Protein AF-A0A1I7XUW3-F1 (afdb_monomer_lite)

Radius of gyration: 32.99 Å; chains: 1; bounding box: 56×36×100 Å

Sequence (71 aa):
MSQPQKTIHHPKKITLGTDQDPFNKPELEHTLKGRELYLFVLFYTVAVLLIVMMFEFFMPVLFNPNYPNID

Organism: Heterorhabditis bacteriophora (NCBI:txid37862)

Foldseek 3Di:
DDDDDDPPDDPPPCPPPQPPDPPVPVVVVVVVVVVVVVVVVVVVVVVVVVVLVVCCVVPNDPDDPPPPPPD

Structure (mmCIF, N/CA/C/O backbone):
data_AF-A0A1I7XUW3-F1
#
_entry.id   AF-A0A1I7XUW3-F1
#
loop_
_atom_site.group_PDB
_atom_site.id
_atom_site.type_symbol
_atom_site.label_atom_id
_atom_site.label_alt_id
_atom_site.label_comp_id
_atom_site.label_asym_id
_atom_site.label_entity_id
_atom_site.label_seq_id
_atom_site.pdbx_PDB_ins_code
_atom_site.Cartn_x
_atom_site.Cartn_y
_atom_site.Cartn_z
_atom_site.occupancy
_atom_site.B_iso_or_equiv
_atom_site.auth_seq_id
_atom_site.auth_comp_id
_atom_site.auth_asym_id
_atom_site.auth_atom_id
_atom_site.pdbx_PDB_model_num
ATOM 1 N N . MET A 1 1 ? -44.005 3.337 74.981 1.00 43.25 1 MET A N 1
ATOM 2 C CA . MET A 1 1 ? -42.572 3.045 74.755 1.00 43.25 1 MET A CA 1
ATOM 3 C C . MET A 1 1 ? -42.346 3.028 73.254 1.00 43.25 1 MET A C 1
ATOM 5 O O . MET A 1 1 ? -42.776 2.087 72.604 1.00 43.25 1 MET A O 1
ATOM 9 N N . SER A 1 2 ? -41.787 4.102 72.701 1.00 43.97 2 SER A N 1
ATOM 10 C CA . SER A 1 2 ? -41.613 4.276 71.253 1.00 43.97 2 SER A CA 1
ATOM 11 C C . SER A 1 2 ? -40.162 3.971 70.885 1.00 43.97 2 SER A C 1
ATOM 13 O O . SER A 1 2 ? -39.252 4.567 71.457 1.00 43.97 2 SER A O 1
ATOM 15 N N . GLN A 1 3 ? -39.936 3.017 69.981 1.00 53.91 3 GLN A N 1
ATOM 16 C CA . GLN A 1 3 ? -38.599 2.693 69.472 1.00 53.91 3 GLN A CA 1
ATOM 17 C C . GLN A 1 3 ? -38.111 3.785 68.497 1.00 53.91 3 GLN A C 1
ATOM 19 O O . GLN A 1 3 ? -38.921 4.285 67.714 1.00 53.91 3 GLN A O 1
ATOM 24 N N . PRO A 1 4 ? -36.815 4.152 68.491 1.00 52.31 4 PRO A N 1
ATOM 25 C CA . PRO A 1 4 ? -36.279 5.096 67.518 1.00 52.31 4 PRO A CA 1
ATOM 26 C C . PRO A 1 4 ? -36.015 4.404 66.170 1.00 52.31 4 PRO A C 1
ATOM 28 O O . PRO A 1 4 ? -35.352 3.369 66.095 1.00 52.31 4 PRO A O 1
ATOM 31 N N . GLN A 1 5 ? -36.517 4.999 65.088 1.00 52.19 5 GLN A N 1
ATOM 32 C CA . GLN A 1 5 ? -36.281 4.561 63.714 1.00 52.19 5 GLN A CA 1
ATOM 33 C C . GLN A 1 5 ? -34.851 4.939 63.293 1.00 52.19 5 GLN A C 1
ATOM 35 O O . GLN A 1 5 ? -34.522 6.113 63.138 1.00 52.19 5 GLN A O 1
ATOM 40 N N . LYS A 1 6 ? -33.981 3.939 63.118 1.00 48.84 6 LYS A N 1
ATOM 41 C CA . LYS A 1 6 ? -32.600 4.126 62.653 1.00 48.84 6 LYS A CA 1
ATOM 42 C C . LYS A 1 6 ? -32.602 4.317 61.133 1.00 48.84 6 LYS A C 1
ATOM 44 O O . LYS A 1 6 ? -32.671 3.348 60.381 1.00 48.84 6 LYS A O 1
ATOM 49 N N . THR A 1 7 ? -32.541 5.561 60.670 1.00 55.78 7 THR A N 1
ATOM 50 C CA . THR A 1 7 ? -32.368 5.884 59.249 1.00 55.78 7 THR A CA 1
ATOM 51 C C . THR A 1 7 ? -30.927 5.591 58.831 1.00 55.78 7 THR A C 1
ATOM 53 O O . THR A 1 7 ? -30.003 6.365 59.069 1.00 55.78 7 THR A O 1
ATOM 56 N N . ILE A 1 8 ? -30.711 4.428 58.215 1.00 61.62 8 ILE A N 1
ATOM 57 C CA . ILE A 1 8 ? -29.442 4.106 57.559 1.00 61.62 8 ILE A CA 1
ATOM 58 C C . ILE A 1 8 ? -29.409 4.878 56.238 1.00 61.62 8 ILE A C 1
ATOM 60 O O . ILE A 1 8 ? -29.936 4.425 55.224 1.00 61.62 8 ILE A O 1
ATOM 64 N N . HIS A 1 9 ? -28.796 6.061 56.248 1.00 51.16 9 HIS A N 1
ATOM 65 C CA . HIS A 1 9 ? -28.425 6.754 55.019 1.00 51.16 9 HIS A CA 1
ATOM 66 C C . HIS A 1 9 ? -27.314 5.954 54.331 1.00 51.16 9 HIS A C 1
ATOM 68 O O . HIS A 1 9 ? -26.150 6.013 54.722 1.00 51.16 9 HIS A O 1
ATOM 74 N N . HIS A 1 10 ? -27.670 5.188 53.299 1.00 54.31 10 HIS A N 1
ATOM 75 C CA . HIS A 1 10 ? -26.686 4.763 52.311 1.00 54.31 10 HIS A CA 1
ATOM 76 C C . HIS A 1 10 ? -26.106 6.021 51.650 1.00 54.31 10 HIS A C 1
ATOM 78 O O . HIS A 1 10 ? -26.882 6.820 51.112 1.00 54.31 10 HIS A O 1
ATOM 84 N N . PRO A 1 11 ? -24.776 6.227 51.648 1.00 51.47 11 PRO A N 1
ATOM 85 C CA . PRO A 1 11 ? -24.182 7.222 50.778 1.00 51.47 11 PRO A CA 1
ATOM 86 C C . PRO A 1 11 ? -24.376 6.717 49.350 1.00 51.47 11 PRO A C 1
ATOM 88 O O . PRO A 1 11 ? -23.653 5.847 48.865 1.00 51.47 11 PRO A O 1
ATOM 91 N N . LYS A 1 12 ? -25.406 7.230 48.678 1.00 57.84 12 LYS A N 1
ATOM 92 C CA . LYS A 1 12 ? -25.552 7.089 47.235 1.00 57.84 12 LYS A CA 1
ATOM 93 C C . LYS A 1 12 ? -24.300 7.736 46.642 1.00 57.84 12 LYS A C 1
ATOM 95 O O . LYS A 1 12 ? -24.169 8.954 46.700 1.00 57.84 12 LYS A O 1
ATOM 100 N N . LYS A 1 13 ? -23.338 6.936 46.164 1.00 53.47 13 LYS A N 1
ATOM 101 C CA . LYS A 1 13 ? -22.218 7.445 45.365 1.00 53.47 13 LYS A CA 1
ATOM 102 C C . LYS A 1 13 ? -22.841 8.121 44.152 1.00 53.47 13 LYS A C 1
ATOM 104 O O . LYS A 1 13 ? -23.382 7.453 43.279 1.00 53.47 13 LYS A O 1
ATOM 109 N N . ILE A 1 14 ? -22.841 9.444 44.156 1.00 56.50 14 ILE A N 1
ATOM 110 C CA . ILE A 1 14 ? -23.308 10.241 43.035 1.00 56.50 14 ILE A CA 1
ATOM 111 C C . ILE A 1 14 ? -22.092 10.389 42.116 1.00 56.50 14 ILE A C 1
ATOM 113 O O . ILE A 1 14 ? -21.287 11.299 42.292 1.00 56.50 14 ILE A O 1
ATOM 117 N N . THR A 1 15 ? -21.908 9.464 41.170 1.00 58.22 15 THR A N 1
ATOM 118 C CA . THR A 1 15 ? -21.071 9.686 39.977 1.00 58.22 15 THR A CA 1
ATOM 119 C C . THR A 1 15 ? -21.805 10.685 39.073 1.00 58.22 15 THR A C 1
ATOM 121 O O . THR A 1 15 ? -22.367 10.348 38.041 1.00 58.22 15 THR A O 1
ATOM 124 N N . LEU A 1 16 ? -21.885 11.939 39.532 1.00 57.16 16 LEU A N 1
ATOM 125 C CA . LEU A 1 16 ? -22.806 12.981 39.051 1.00 57.16 16 LEU A CA 1
ATOM 126 C C . LEU A 1 16 ? -22.439 13.597 37.685 1.00 57.16 16 LEU A C 1
ATOM 128 O O . LEU A 1 16 ? -23.007 14.614 37.313 1.00 57.16 16 LEU A O 1
ATOM 132 N N . GLY A 1 17 ? -21.491 13.042 36.930 1.00 54.28 17 GLY A N 1
ATOM 133 C CA . GLY A 1 17 ? -20.985 13.734 35.735 1.00 54.28 17 GLY A CA 1
ATOM 134 C C . GLY A 1 17 ? -20.618 12.880 34.533 1.00 54.28 17 GLY A C 1
ATOM 135 O O . GLY A 1 17 ? -20.311 13.452 33.496 1.00 54.28 17 GLY A O 1
ATOM 136 N N . THR A 1 18 ? -20.626 11.549 34.634 1.00 55.41 18 THR A N 1
ATOM 137 C CA . THR A 1 18 ? -20.068 10.694 33.564 1.00 55.41 18 THR A CA 1
ATOM 138 C C . THR A 1 18 ? -21.073 9.681 33.012 1.00 55.41 18 THR A C 1
ATOM 140 O O . THR A 1 18 ? -20.955 9.281 31.860 1.00 55.41 18 THR A O 1
ATOM 143 N N . ASP A 1 19 ? -22.110 9.332 33.782 1.00 54.22 19 ASP A N 1
ATOM 144 C CA . ASP A 1 19 ? -23.147 8.370 33.370 1.00 54.22 19 ASP A CA 1
ATOM 145 C C . ASP A 1 19 ? -24.399 9.034 32.751 1.00 54.22 19 ASP A C 1
ATOM 147 O O . ASP A 1 19 ? -25.309 8.342 32.302 1.00 54.22 19 ASP A O 1
ATOM 151 N N . GLN A 1 20 ? -24.482 10.373 32.749 1.00 53.00 20 GLN A N 1
ATOM 152 C CA . GLN A 1 20 ? -25.651 11.135 32.272 1.00 53.00 20 GLN A CA 1
ATOM 153 C C . GLN A 1 20 ? -25.426 11.894 30.959 1.00 53.00 20 GLN A C 1
ATOM 155 O O . GLN A 1 20 ? -26.281 12.692 30.585 1.00 53.00 20 GLN A O 1
ATOM 160 N N . ASP A 1 21 ? -24.322 11.662 30.248 1.00 57.44 21 ASP A N 1
ATOM 161 C CA . ASP A 1 21 ? -24.165 12.218 28.905 1.00 57.44 21 ASP A CA 1
ATOM 162 C C . ASP A 1 21 ? -24.952 11.353 27.892 1.00 57.44 21 ASP A C 1
ATOM 164 O O . ASP A 1 21 ? -24.553 10.216 27.623 1.00 57.44 21 ASP A O 1
ATOM 168 N N . PRO A 1 22 ? -26.066 11.850 27.310 1.00 59.88 22 PRO A N 1
ATOM 169 C CA . PRO A 1 22 ? -26.860 11.109 26.326 1.00 59.88 22 PRO A CA 1
ATOM 170 C C . PRO A 1 22 ? -26.105 10.841 25.010 1.00 59.88 22 PRO A C 1
ATOM 172 O O . PRO A 1 22 ? -26.600 10.090 24.163 1.00 59.88 22 PRO A O 1
ATOM 175 N N . PHE A 1 23 ? -24.921 11.439 24.839 1.00 56.12 23 PHE A N 1
ATOM 176 C CA . PHE A 1 23 ? -24.011 11.234 23.717 1.00 56.12 23 PHE A CA 1
ATOM 177 C C . PHE A 1 23 ? -22.823 10.326 24.050 1.00 56.12 23 PHE A C 1
ATOM 179 O O . PHE A 1 23 ? -22.193 9.818 23.123 1.00 56.12 23 PHE A O 1
ATOM 186 N N . ASN A 1 24 ? -22.561 10.026 25.328 1.00 59.09 24 ASN A N 1
ATOM 187 C CA . ASN A 1 24 ? -21.542 9.060 25.748 1.00 59.09 24 ASN A CA 1
ATOM 188 C C . ASN A 1 24 ? -22.089 7.631 25.649 1.00 59.09 24 ASN A C 1
ATOM 190 O O . ASN A 1 24 ? -22.204 6.888 26.623 1.00 59.09 24 ASN A O 1
ATOM 194 N N . LYS A 1 25 ? -22.510 7.263 24.442 1.00 63.41 25 LYS A N 1
ATOM 195 C CA . LYS A 1 25 ? -22.929 5.910 24.113 1.00 63.41 25 LYS A CA 1
ATOM 196 C C . LYS A 1 25 ? -21.650 5.103 23.847 1.00 63.41 25 LYS A C 1
ATOM 198 O O . LYS A 1 25 ? -21.042 5.313 22.797 1.00 63.41 25 LYS A O 1
ATOM 203 N N . PRO A 1 26 ? -21.228 4.167 24.720 1.00 59.03 26 PRO A N 1
ATOM 204 C CA . PRO A 1 26 ? -20.011 3.369 24.495 1.00 59.03 26 PRO A CA 1
ATOM 205 C C . PRO A 1 26 ? -20.089 2.511 23.215 1.00 59.03 26 PRO A C 1
ATOM 207 O O . PRO A 1 26 ? -19.082 2.074 22.664 1.00 59.03 26 PRO A O 1
ATOM 210 N N . GLU A 1 27 ? -21.301 2.304 22.706 1.00 53.88 27 GLU A N 1
ATOM 211 C CA . GLU A 1 27 ? -21.629 1.682 21.420 1.00 53.88 27 GLU A CA 1
ATOM 212 C C . GLU A 1 27 ? -21.242 2.529 20.193 1.00 53.88 27 GLU A C 1
ATOM 214 O O . GLU A 1 27 ? -20.986 1.969 19.126 1.00 53.88 27 GLU A O 1
ATOM 219 N N . LEU A 1 28 ? -21.136 3.858 20.324 1.00 53.97 28 LEU A N 1
ATOM 220 C CA . LEU A 1 28 ? -20.720 4.724 19.220 1.00 53.97 28 LEU A CA 1
ATOM 221 C C . LEU A 1 28 ? -19.201 4.660 19.006 1.00 53.97 28 LEU A C 1
ATOM 223 O O . LEU A 1 28 ? -18.742 4.554 17.871 1.00 53.97 28 LEU A O 1
ATOM 227 N N . GLU A 1 29 ? -18.409 4.610 20.078 1.00 54.38 29 GLU A N 1
ATOM 228 C CA . GLU A 1 29 ? -16.945 4.528 19.969 1.00 54.38 29 GLU A CA 1
ATOM 229 C C . GLU A 1 29 ? -16.463 3.212 19.334 1.00 54.38 29 GLU A C 1
ATOM 231 O O . GLU A 1 29 ? -15.473 3.190 18.598 1.00 54.38 29 GLU A O 1
ATOM 236 N N . HIS A 1 30 ? -17.196 2.112 19.541 1.00 54.03 30 HIS A N 1
ATOM 237 C CA . HIS A 1 30 ? -16.833 0.813 18.973 1.00 54.03 30 HIS A CA 1
ATOM 238 C C . HIS A 1 30 ? -17.163 0.692 17.471 1.00 54.03 30 HIS A C 1
ATOM 240 O O . HIS A 1 30 ? -16.515 -0.079 16.760 1.00 54.03 30 HIS A O 1
ATOM 246 N N . THR A 1 31 ? -18.125 1.471 16.951 1.00 57.81 31 THR A N 1
ATOM 247 C CA . THR A 1 31 ? -18.480 1.461 15.518 1.00 57.81 31 THR A CA 1
ATOM 248 C C . THR A 1 31 ? -17.702 2.478 14.675 1.00 57.81 31 THR A C 1
ATOM 250 O O . THR A 1 31 ? -17.543 2.244 13.473 1.00 57.81 31 THR A O 1
ATOM 253 N N . LEU A 1 32 ? -17.186 3.574 15.255 1.00 56.59 32 LEU A N 1
ATOM 254 C CA . LEU A 1 32 ? -16.340 4.525 14.513 1.00 56.59 32 LEU A CA 1
ATOM 255 C C . LEU A 1 32 ? -15.010 3.881 14.076 1.00 56.59 32 LEU A C 1
ATOM 257 O O . LEU A 1 32 ? -14.577 4.070 12.939 1.00 56.59 32 LEU A O 1
ATOM 261 N N . LYS A 1 33 ? -14.427 3.013 14.917 1.00 62.62 33 LYS A N 1
ATOM 262 C CA . LYS A 1 33 ? -13.178 2.290 14.615 1.00 62.62 33 LYS A CA 1
ATOM 263 C C . LYS A 1 33 ? -13.264 1.367 13.394 1.00 62.62 33 LYS A C 1
ATOM 265 O O . LYS A 1 33 ? -12.290 1.237 12.661 1.00 62.62 33 LYS A O 1
ATOM 270 N N . GLY A 1 34 ? -14.407 0.722 13.155 1.00 70.56 34 GLY A N 1
ATOM 271 C CA . GLY A 1 34 ? -14.560 -0.228 12.044 1.00 70.56 34 GLY A CA 1
ATOM 272 C C . GLY A 1 34 ? -14.642 0.450 10.674 1.00 70.56 34 GLY A C 1
ATOM 273 O O . GLY A 1 34 ? -14.067 -0.033 9.699 1.00 70.56 34 GLY A O 1
ATOM 274 N N . ARG A 1 35 ? -15.329 1.597 10.601 1.00 77.25 35 ARG A N 1
ATOM 275 C CA . ARG A 1 35 ? -15.560 2.312 9.339 1.00 77.25 35 ARG A CA 1
ATOM 276 C C . ARG A 1 35 ? -14.313 3.042 8.844 1.00 77.25 35 ARG A C 1
ATOM 278 O O . ARG A 1 35 ? -14.020 2.995 7.651 1.00 77.25 35 ARG A O 1
ATOM 285 N N . GLU A 1 36 ? -13.572 3.681 9.744 1.00 83.69 36 GLU A N 1
ATOM 286 C CA . GLU A 1 36 ? -12.307 4.340 9.403 1.00 83.69 36 GLU A CA 1
ATOM 287 C C . GLU A 1 36 ? -11.228 3.321 9.025 1.00 83.69 36 GLU A C 1
ATOM 289 O O . GLU A 1 36 ? -10.519 3.516 8.038 1.00 83.69 36 GLU A O 1
ATOM 294 N N . LEU A 1 37 ? -11.166 2.185 9.732 1.00 86.19 37 LEU A N 1
ATOM 295 C CA . LEU A 1 37 ? -10.251 1.094 9.399 1.00 86.19 37 LEU A CA 1
ATOM 296 C C . LEU A 1 37 ? -10.535 0.517 8.007 1.00 86.19 37 LEU A C 1
ATOM 298 O O . LEU A 1 37 ? -9.604 0.300 7.234 1.00 86.19 37 LEU A O 1
ATOM 302 N N . TYR A 1 38 ? -11.810 0.317 7.661 1.00 87.44 38 TYR A N 1
ATOM 303 C CA . TYR A 1 38 ? -12.195 -0.152 6.329 1.00 87.44 38 TYR A CA 1
ATOM 304 C C . TYR A 1 38 ? -11.755 0.820 5.227 1.00 87.44 38 TYR A C 1
ATOM 306 O O . TYR A 1 38 ? -11.174 0.395 4.229 1.00 87.44 38 TYR A O 1
ATOM 314 N N . LEU A 1 39 ? -11.977 2.126 5.416 1.00 89.50 39 LEU A N 1
ATOM 315 C CA . LEU A 1 39 ? -11.523 3.141 4.462 1.00 89.50 39 LEU A CA 1
ATOM 316 C C . LEU A 1 39 ? -9.998 3.154 4.335 1.00 89.50 39 LEU A C 1
ATOM 318 O O . LEU A 1 39 ? -9.487 3.190 3.219 1.00 89.50 39 LEU A O 1
ATOM 322 N N . PHE A 1 40 ? -9.272 3.069 5.448 1.00 91.06 40 PHE A N 1
ATOM 323 C CA . PHE A 1 40 ? -7.812 3.014 5.442 1.00 91.06 40 PHE A CA 1
ATOM 324 C C . PHE A 1 40 ? -7.288 1.816 4.639 1.00 91.06 40 PHE A C 1
ATOM 326 O O . PHE A 1 40 ? -6.429 1.979 3.774 1.00 91.06 40 PHE A O 1
ATOM 333 N N . VAL A 1 41 ? -7.851 0.626 4.866 1.00 93.94 41 VAL A N 1
ATOM 334 C CA . VAL A 1 41 ? -7.480 -0.590 4.125 1.00 93.94 41 VAL A CA 1
ATOM 335 C C . VAL A 1 41 ? -7.827 -0.465 2.640 1.00 93.94 41 VAL A C 1
ATOM 337 O O . VAL A 1 41 ? -7.027 -0.863 1.790 1.00 93.94 41 VAL A O 1
ATOM 340 N N . LEU A 1 42 ? -8.983 0.118 2.307 1.00 95.38 42 LEU A N 1
ATOM 341 C CA . LEU A 1 42 ? -9.398 0.335 0.922 1.00 95.38 42 LEU A C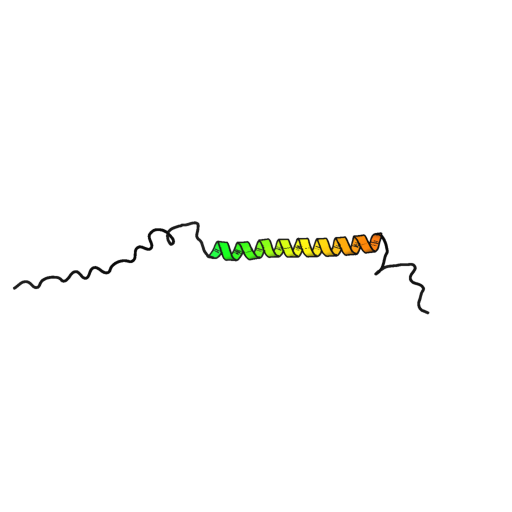A 1
ATOM 342 C C . LEU A 1 42 ? -8.424 1.266 0.188 1.00 95.38 42 LEU A C 1
ATOM 344 O O . LEU A 1 42 ? -7.921 0.910 -0.876 1.00 95.38 42 LEU A O 1
ATOM 348 N N . PHE A 1 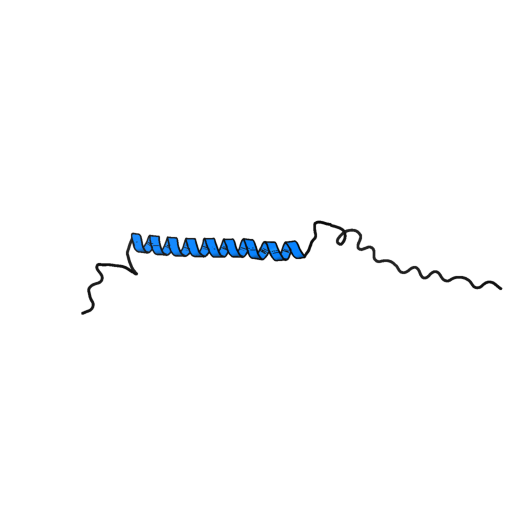43 ? -8.110 2.425 0.772 1.00 96.50 43 PHE A N 1
ATOM 349 C CA . PHE A 1 43 ? -7.154 3.370 0.190 1.00 96.50 43 PHE A CA 1
ATOM 350 C C . PHE A 1 43 ? -5.751 2.782 0.086 1.00 96.50 43 PHE A C 1
ATOM 352 O O . PHE A 1 43 ? -5.092 2.976 -0.931 1.00 96.50 43 PHE A O 1
ATOM 359 N N . TYR A 1 44 ? -5.308 2.034 1.096 1.00 96.06 44 TYR A N 1
ATOM 360 C CA . TYR A 1 44 ? -4.021 1.350 1.060 1.00 96.06 44 TYR A CA 1
ATOM 361 C C . TYR A 1 44 ? -3.953 0.341 -0.090 1.00 96.06 44 TYR A C 1
ATOM 363 O O . TYR A 1 44 ? -3.002 0.351 -0.867 1.00 96.06 44 TYR A O 1
ATOM 371 N N . THR A 1 45 ? -4.992 -0.481 -0.250 1.00 96.81 45 THR A N 1
ATOM 372 C CA . THR A 1 45 ? -5.069 -1.469 -1.335 1.00 96.81 45 THR A CA 1
ATOM 373 C C . THR A 1 45 ? -5.022 -0.781 -2.698 1.00 96.81 45 THR A C 1
ATOM 375 O O . THR A 1 45 ? -4.244 -1.175 -3.563 1.00 96.81 45 THR A O 1
ATOM 378 N N . VAL A 1 46 ? -5.797 0.294 -2.877 1.00 97.38 46 VAL A N 1
ATOM 379 C CA . VAL A 1 46 ? -5.779 1.097 -4.108 1.00 97.38 46 VAL A CA 1
ATOM 380 C C . VAL A 1 46 ? -4.396 1.706 -4.349 1.00 97.38 46 VAL A C 1
ATOM 382 O O . VAL A 1 46 ? -3.890 1.619 -5.462 1.00 97.38 46 VAL A O 1
ATOM 385 N N . ALA A 1 47 ? -3.752 2.275 -3.3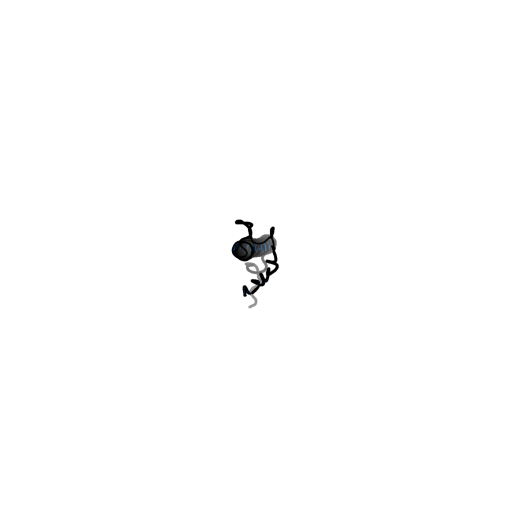30 1.00 96.62 47 ALA A N 1
ATOM 386 C CA . ALA A 1 47 ? -2.423 2.866 -3.456 1.00 96.62 47 ALA A CA 1
ATOM 387 C C . ALA A 1 47 ? -1.370 1.831 -3.875 1.00 96.62 47 ALA A C 1
ATOM 389 O O . ALA A 1 47 ? -0.595 2.090 -4.792 1.00 96.62 47 ALA A O 1
ATOM 390 N N . VAL A 1 48 ? -1.371 0.645 -3.262 1.00 96.06 48 VAL A N 1
ATOM 391 C CA . VAL A 1 48 ? -0.468 -0.450 -3.643 1.00 96.06 48 VAL A CA 1
ATOM 392 C C . VAL A 1 48 ? -0.707 -0.868 -5.094 1.00 96.06 48 VAL A C 1
ATOM 394 O O . VAL A 1 48 ? 0.254 -0.976 -5.852 1.00 96.06 48 VAL A O 1
ATOM 397 N N . LEU A 1 49 ? -1.967 -1.031 -5.515 1.00 95.19 49 LEU A N 1
ATOM 398 C CA . LEU A 1 49 ? -2.288 -1.359 -6.908 1.00 95.19 49 LEU A CA 1
ATOM 399 C C . LEU A 1 49 ? -1.823 -0.266 -7.878 1.00 95.19 49 LEU A C 1
ATOM 401 O O . LEU A 1 49 ? -1.239 -0.583 -8.909 1.00 95.19 49 LEU A O 1
ATOM 405 N N . LEU A 1 50 ? -2.029 1.011 -7.546 1.00 95.50 50 LEU A N 1
ATOM 406 C CA . LEU A 1 50 ? -1.572 2.134 -8.368 1.00 95.50 50 LEU A CA 1
ATOM 407 C C . LEU A 1 50 ? -0.049 2.177 -8.483 1.00 95.50 50 LEU A C 1
ATOM 409 O O . LEU A 1 50 ? 0.464 2.424 -9.568 1.00 95.50 50 LEU A O 1
ATOM 413 N N . ILE A 1 51 ? 0.675 1.905 -7.397 1.00 93.75 51 ILE A N 1
ATOM 414 C CA . ILE A 1 51 ? 2.138 1.832 -7.410 1.00 93.75 51 ILE A CA 1
ATOM 415 C C . ILE A 1 51 ? 2.604 0.678 -8.306 1.00 93.75 51 ILE A C 1
ATOM 417 O O . ILE A 1 51 ? 3.473 0.886 -9.148 1.00 93.75 51 ILE A O 1
ATOM 421 N N . VAL A 1 52 ? 2.003 -0.511 -8.180 1.00 91.81 52 VAL A N 1
ATOM 422 C CA . VAL A 1 52 ? 2.315 -1.660 -9.048 1.00 91.81 52 VAL A CA 1
ATOM 423 C C . VAL A 1 52 ? 2.029 -1.325 -10.513 1.00 91.81 52 VAL A C 1
ATOM 425 O O . VAL A 1 52 ? 2.877 -1.582 -11.359 1.00 91.81 52 VAL A O 1
ATOM 428 N N . MET A 1 53 ? 0.895 -0.684 -10.818 1.00 90.69 53 MET A N 1
ATOM 429 C CA . MET A 1 53 ? 0.577 -0.252 -12.184 1.00 90.69 53 MET A CA 1
ATOM 430 C C . MET A 1 53 ? 1.535 0.825 -12.706 1.00 90.69 53 MET A C 1
ATOM 432 O O . MET A 1 53 ? 1.891 0.805 -13.880 1.00 90.69 53 MET A O 1
ATOM 436 N N . MET A 1 54 ? 1.978 1.753 -11.854 1.00 90.19 54 MET A N 1
ATOM 437 C CA . MET A 1 54 ? 2.962 2.771 -12.224 1.00 90.19 54 MET A CA 1
ATOM 438 C C . MET A 1 54 ? 4.306 2.128 -12.579 1.00 90.19 54 MET A C 1
ATOM 440 O O . MET A 1 54 ? 4.905 2.486 -13.591 1.00 90.19 54 MET A O 1
ATOM 444 N N . PHE A 1 55 ? 4.761 1.158 -11.782 1.00 87.81 55 PHE A N 1
ATOM 445 C CA . PHE A 1 55 ? 5.963 0.394 -12.104 1.00 87.81 55 PHE A CA 1
ATOM 446 C C . PHE A 1 55 ? 5.791 -0.407 -13.389 1.00 87.81 55 PHE A 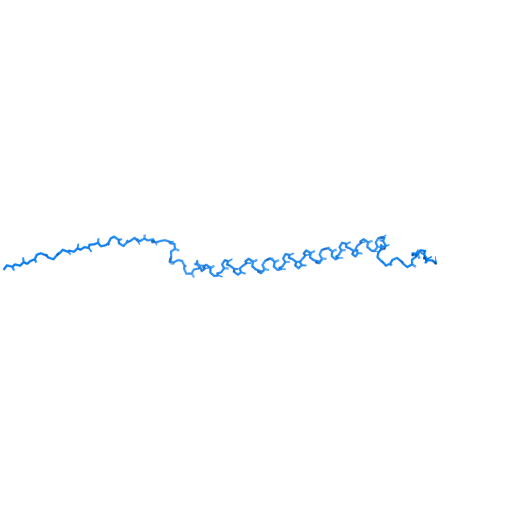C 1
ATOM 448 O O . PHE A 1 55 ? 6.653 -0.315 -14.254 1.00 87.81 55 PHE A O 1
ATOM 455 N N . GLU A 1 56 ? 4.655 -1.082 -13.562 1.00 86.25 56 GLU A N 1
ATOM 456 C CA . GLU A 1 56 ? 4.356 -1.834 -14.781 1.00 86.25 56 GLU A CA 1
ATOM 457 C C . GLU A 1 56 ? 4.342 -0.940 -16.036 1.00 86.25 56 GLU A C 1
ATOM 459 O O . GLU A 1 56 ? 4.770 -1.367 -17.105 1.00 86.25 56 GLU A O 1
ATOM 464 N N . PHE A 1 57 ? 3.913 0.321 -15.916 1.00 84.25 57 PHE A N 1
ATOM 465 C CA . PHE A 1 57 ? 3.938 1.288 -17.015 1.00 84.25 57 PHE A CA 1
ATOM 466 C C . PHE A 1 57 ? 5.355 1.751 -17.381 1.00 84.25 57 PHE A C 1
ATOM 468 O O . PHE A 1 57 ? 5.683 1.850 -18.563 1.00 84.25 57 PHE A O 1
ATOM 475 N N . PHE A 1 58 ? 6.196 2.066 -16.390 1.00 85.38 58 PHE A N 1
ATOM 476 C CA . PHE A 1 58 ? 7.556 2.556 -16.646 1.00 85.38 58 PHE A CA 1
ATOM 477 C C . PHE A 1 58 ? 8.517 1.445 -17.067 1.00 85.38 58 PHE A C 1
ATOM 479 O O . PHE A 1 58 ? 9.403 1.667 -17.892 1.00 85.38 58 PHE A O 1
ATOM 486 N N . MET A 1 59 ? 8.358 0.262 -16.488 1.00 81.12 59 MET A N 1
ATOM 487 C CA . MET A 1 59 ? 9.143 -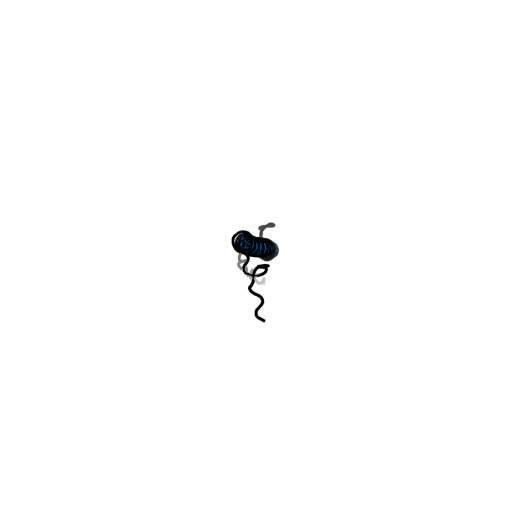0.918 -16.798 1.00 81.12 59 MET A CA 1
ATOM 488 C C . MET A 1 59 ? 8.268 -2.134 -16.495 1.00 81.12 59 MET A C 1
ATOM 490 O O . MET A 1 59 ? 8.163 -2.510 -15.328 1.00 81.12 59 MET A O 1
ATOM 494 N N . PRO A 1 60 ? 7.629 -2.748 -17.503 1.00 75.75 60 PRO A N 1
ATOM 495 C CA . PRO A 1 60 ? 6.780 -3.901 -17.257 1.00 75.75 60 PRO A CA 1
ATOM 496 C C . PRO A 1 60 ? 7.634 -5.024 -16.669 1.00 75.75 60 PRO A C 1
ATOM 498 O O . PRO A 1 60 ? 8.641 -5.422 -17.256 1.00 75.75 60 PRO A O 1
ATOM 501 N N . VAL A 1 61 ? 7.268 -5.491 -15.478 1.00 75.69 61 VAL A N 1
ATOM 502 C CA . VAL A 1 61 ? 7.956 -6.596 -14.793 1.00 75.69 61 VAL A CA 1
ATOM 503 C C . VAL A 1 61 ? 7.083 -7.843 -14.848 1.00 75.69 61 VAL A C 1
ATOM 505 O O . VAL A 1 61 ? 7.601 -8.938 -15.039 1.00 75.69 61 VAL A O 1
ATOM 508 N N . LEU A 1 62 ? 5.761 -7.692 -14.717 1.00 76.56 62 LEU A N 1
ATOM 509 C CA . LEU A 1 62 ? 4.822 -8.816 -14.685 1.00 76.56 62 LEU A CA 1
ATOM 510 C C . LEU A 1 62 ? 4.308 -9.195 -16.079 1.00 76.56 62 LEU A C 1
ATOM 512 O O . LEU A 1 62 ? 4.152 -10.379 -16.369 1.00 76.56 62 LEU A O 1
ATOM 516 N N . PHE A 1 63 ? 4.075 -8.214 -16.950 1.00 74.25 63 PHE A N 1
ATOM 517 C CA . PHE A 1 63 ? 3.516 -8.388 -18.291 1.00 74.25 63 PHE A CA 1
ATOM 518 C C . PHE A 1 63 ? 4.429 -7.790 -19.359 1.00 74.25 63 PHE A C 1
ATOM 520 O O . PHE A 1 63 ? 3.976 -7.085 -20.258 1.00 74.25 63 PHE A O 1
ATOM 527 N N . ASN A 1 64 ? 5.731 -8.068 -19.290 1.00 78.19 64 ASN A N 1
ATOM 528 C CA . ASN A 1 64 ? 6.642 -7.642 -20.345 1.00 78.19 64 ASN A CA 1
ATOM 529 C C . ASN A 1 64 ? 6.454 -8.519 -21.601 1.00 78.19 64 ASN A C 1
ATOM 531 O O . ASN A 1 64 ? 6.822 -9.696 -21.579 1.00 78.19 64 ASN A O 1
ATOM 535 N N . PRO A 1 65 ? 5.935 -7.966 -22.717 1.00 76.06 65 PRO A N 1
ATOM 536 C CA . PRO A 1 65 ? 5.722 -8.722 -23.953 1.00 76.06 65 PRO A CA 1
ATOM 537 C C . PRO A 1 65 ? 7.037 -9.087 -24.652 1.00 76.06 65 PRO A C 1
ATOM 539 O O . PRO A 1 65 ? 7.043 -9.905 -25.565 1.00 76.06 65 PRO A O 1
ATOM 542 N N . ASN A 1 66 ? 8.146 -8.476 -24.231 1.00 74.38 66 ASN A N 1
ATOM 543 C CA . ASN A 1 66 ? 9.481 -8.718 -24.757 1.00 74.38 66 ASN A CA 1
ATOM 544 C C . ASN A 1 66 ? 10.310 -9.610 -23.827 1.00 74.38 66 ASN A C 1
ATOM 546 O O . ASN A 1 66 ? 11.540 -9.585 -23.918 1.00 74.38 66 ASN A O 1
ATOM 550 N N . TYR A 1 67 ? 9.689 -10.355 -22.899 1.00 74.69 67 TYR A N 1
ATOM 551 C CA . TYR A 1 67 ? 10.429 -11.405 -22.204 1.00 74.69 67 TYR A CA 1
ATOM 552 C C . TYR A 1 67 ? 10.999 -12.343 -23.270 1.00 74.69 67 TYR A C 1
ATOM 554 O O . TYR A 1 67 ? 10.225 -12.833 -24.097 1.00 74.69 67 TYR A O 1
ATOM 562 N N . PRO A 1 68 ? 12.329 -12.561 -23.307 1.00 73.25 68 PRO A N 1
ATOM 563 C CA . PRO A 1 68 ? 12.880 -13.561 -24.199 1.00 73.25 68 PRO A CA 1
ATOM 564 C C . PRO A 1 68 ? 12.182 -14.868 -23.846 1.00 73.25 68 PRO A C 1
ATOM 566 O O . PRO A 1 68 ? 12.223 -15.288 -22.687 1.00 73.25 68 PRO A O 1
ATOM 569 N N . ASN A 1 69 ? 11.468 -15.436 -24.822 1.00 71.25 69 ASN A N 1
ATOM 570 C CA . ASN A 1 69 ? 10.850 -16.740 -24.658 1.00 71.25 69 ASN A CA 1
ATOM 571 C C . ASN A 1 69 ? 11.963 -17.673 -24.189 1.00 71.25 69 ASN A C 1
ATOM 573 O O . ASN A 1 69 ? 12.995 -17.808 -24.849 1.00 71.25 69 ASN A O 1
ATOM 577 N N . ILE A 1 70 ? 11.799 -18.196 -22.981 1.00 67.06 70 ILE A N 1
ATOM 578 C CA . ILE A 1 70 ? 12.678 -19.220 -22.441 1.00 67.06 70 ILE A CA 1
ATOM 579 C C . ILE A 1 70 ? 12.221 -20.493 -23.151 1.00 67.06 70 ILE A C 1
ATOM 581 O O . ILE A 1 70 ? 11.324 -21.178 -22.663 1.00 67.06 70 ILE A O 1
ATOM 585 N N . ASP A 1 71 ? 12.714 -20.686 -24.374 1.00 64.25 71 ASP A N 1
ATOM 586 C CA . ASP A 1 71 ? 12.597 -21.961 -25.084 1.00 64.25 71 ASP A CA 1
ATOM 587 C C . ASP A 1 71 ? 13.271 -23.078 -24.267 1.00 64.25 71 ASP A C 1
ATOM 589 O O . ASP A 1 71 ? 14.359 -22.828 -23.688 1.00 64.2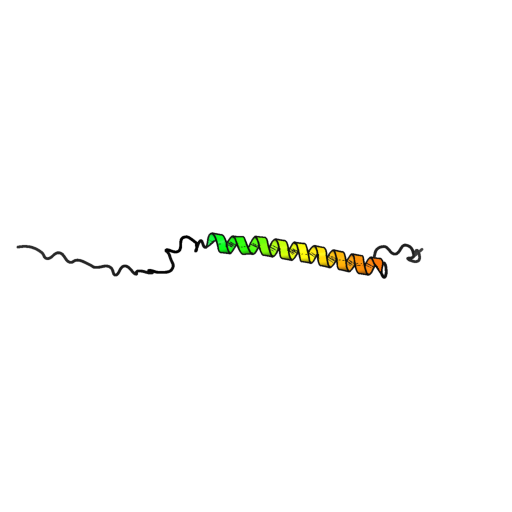5 71 ASP A O 1
#

InterPro domains:
  IPR035161 Protein of unknown function DUF5332 [PTHR38612] (20-69)

pLDDT: mean 70.91, std 16.63, range [43.25, 97.38]

Secondary structure (DSSP, 8-state):
-PPP-----------TTTS--TT--HHHHHHHHHHHHHHHHHHHHHHHHHHHHHHHHHS-SSS-TTPPP--